Protein AF-A0A660A1I8-F1 (afdb_monomer_lite)

Structure (mmCIF, N/CA/C/O backbone):
data_AF-A0A660A1I8-F1
#
_entry.id   AF-A0A660A1I8-F1
#
loop_
_atom_site.group_PDB
_atom_site.id
_atom_site.type_symbol
_atom_site.label_atom_id
_atom_site.label_alt_id
_atom_site.label_comp_id
_atom_site.label_asym_id
_atom_site.label_entity_id
_atom_site.label_seq_id
_atom_site.pdbx_PDB_ins_code
_atom_site.Cartn_x
_atom_site.Cartn_y
_atom_site.Cartn_z
_atom_site.occupancy
_atom_site.B_iso_or_equiv
_atom_site.auth_seq_id
_atom_site.auth_comp_id
_atom_site.auth_asym_id
_atom_site.auth_atom_id
_atom_site.pdbx_PDB_model_num
ATOM 1 N N . MET A 1 1 ? -10.065 -11.823 -0.243 1.00 74.75 1 MET A N 1
ATOM 2 C CA . MET A 1 1 ? -10.376 -10.382 -0.244 1.00 74.75 1 MET A CA 1
ATOM 3 C C . MET A 1 1 ? -9.586 -9.789 0.889 1.00 74.75 1 MET A C 1
ATOM 5 O O . MET A 1 1 ? -9.738 -10.273 2.006 1.00 74.75 1 MET A O 1
ATOM 9 N N . ASP A 1 2 ? -8.728 -8.824 0.587 1.00 92.62 2 ASP A N 1
ATOM 10 C CA . ASP A 1 2 ? -7.788 -8.305 1.570 1.00 92.62 2 ASP A CA 1
ATOM 11 C C . ASP A 1 2 ? -8.376 -7.093 2.284 1.00 92.62 2 ASP A C 1
ATOM 13 O O . ASP A 1 2 ? -9.133 -6.297 1.722 1.00 92.62 2 ASP A O 1
ATOM 17 N N . TYR A 1 3 ? -8.023 -6.974 3.552 1.00 95.62 3 TYR A N 1
ATOM 18 C CA . TYR A 1 3 ? -8.360 -5.865 4.414 1.00 95.62 3 TYR A CA 1
ATOM 19 C C . TYR A 1 3 ? -7.147 -4.973 4.610 1.00 95.62 3 TYR A C 1
ATOM 21 O O . TYR A 1 3 ? -6.022 -5.446 4.768 1.00 95.62 3 TYR A O 1
ATOM 29 N N . LEU A 1 4 ? -7.414 -3.678 4.684 1.00 96.38 4 LEU A N 1
ATOM 30 C CA . LEU A 1 4 ? -6.481 -2.663 5.126 1.00 96.38 4 LEU A CA 1
ATOM 31 C C . LEU A 1 4 ? -6.784 -2.342 6.594 1.00 96.38 4 LEU A C 1
ATOM 33 O O . LEU A 1 4 ? -7.767 -1.669 6.914 1.00 96.38 4 LEU A O 1
ATOM 37 N N . GLU A 1 5 ? -5.953 -2.854 7.498 1.00 96.62 5 GLU A N 1
ATOM 38 C CA . GLU A 1 5 ? -5.982 -2.494 8.913 1.00 96.62 5 GLU A CA 1
ATOM 39 C C . GLU A 1 5 ? -5.165 -1.218 9.128 1.00 96.62 5 GLU A C 1
ATOM 41 O O . GLU A 1 5 ? -3.953 -1.205 8.910 1.00 96.62 5 GLU A O 1
ATOM 46 N N . VAL A 1 6 ? -5.812 -0.165 9.624 1.00 95.94 6 VAL A N 1
ATOM 47 C CA . VAL A 1 6 ? -5.146 1.073 10.041 1.00 95.94 6 VAL A CA 1
ATOM 48 C C . VAL A 1 6 ? -5.269 1.190 11.551 1.00 95.94 6 VAL A C 1
ATOM 50 O O . VAL A 1 6 ? -6.344 1.460 12.085 1.00 95.94 6 VAL A O 1
ATOM 53 N N . THR A 1 7 ? -4.168 0.950 12.253 1.00 95.88 7 THR A N 1
ATOM 54 C CA . THR A 1 7 ? -4.082 1.100 13.707 1.00 95.88 7 THR A CA 1
ATOM 55 C C . THR A 1 7 ? -3.411 2.421 14.048 1.00 95.88 7 THR A C 1
ATOM 57 O O . THR A 1 7 ? -2.354 2.726 13.508 1.00 95.88 7 THR A O 1
ATOM 60 N N . MET A 1 8 ? -4.002 3.202 14.943 1.00 94.62 8 MET A N 1
ATOM 61 C CA . MET A 1 8 ? -3.517 4.534 15.306 1.00 94.62 8 MET A CA 1
ATOM 62 C C . MET A 1 8 ? -3.754 4.827 16.787 1.00 94.62 8 MET A C 1
ATOM 64 O O . MET A 1 8 ? -4.691 4.295 17.383 1.00 94.62 8 MET A O 1
ATOM 68 N N . THR A 1 9 ? -2.910 5.664 17.388 1.00 91.88 9 THR A N 1
ATOM 69 C CA . THR A 1 9 ? -3.126 6.170 18.755 1.00 91.88 9 THR A CA 1
ATOM 70 C C . THR A 1 9 ? -4.307 7.146 18.795 1.00 91.88 9 THR A C 1
ATOM 72 O O . THR A 1 9 ? -4.669 7.733 17.769 1.00 91.88 9 THR A O 1
ATOM 75 N N . LYS A 1 10 ? -4.899 7.377 19.976 1.00 86.31 10 LYS A N 1
ATOM 76 C CA . LYS A 1 10 ? -5.977 8.375 20.138 1.00 86.31 10 LYS A CA 1
ATOM 77 C C . LYS A 1 10 ? -5.578 9.771 19.654 1.00 86.31 10 LYS A C 1
ATOM 79 O O . LYS A 1 10 ? -6.415 10.481 19.103 1.00 86.31 10 LYS A O 1
ATOM 84 N N . ASP A 1 11 ? -4.320 10.163 19.838 1.00 86.19 11 ASP A N 1
ATOM 85 C CA . ASP A 1 11 ? -3.845 11.477 19.405 1.00 86.19 11 ASP A CA 1
ATOM 86 C C . ASP A 1 11 ? -3.711 11.568 17.885 1.00 86.19 11 ASP A C 1
ATOM 88 O O . ASP A 1 11 ? -4.127 12.569 17.305 1.00 86.19 11 ASP A O 1
ATOM 92 N N . CYS A 1 12 ? -3.268 10.498 17.213 1.00 85.94 12 CYS A N 1
ATOM 93 C CA . CYS A 1 12 ? -3.288 10.441 15.751 1.00 85.94 12 CYS A CA 1
ATOM 94 C C . CYS A 1 12 ? -4.713 10.602 15.197 1.00 85.94 12 CYS A C 1
ATOM 96 O O . CYS A 1 12 ? -4.908 11.363 14.254 1.00 85.94 12 CYS A O 1
ATOM 98 N N . VAL A 1 13 ? -5.724 9.962 15.802 1.00 81.75 13 VAL A N 1
ATOM 99 C CA . VAL A 1 13 ? -7.130 10.095 15.357 1.00 81.75 13 VAL A CA 1
ATOM 100 C C . VAL A 1 13 ? -7.586 11.557 15.347 1.00 81.75 13 VAL A C 1
ATOM 102 O O . VAL A 1 13 ? -8.275 11.974 14.419 1.00 81.75 13 VAL A O 1
ATOM 105 N N . LYS A 1 14 ? -7.202 12.344 16.361 1.00 80.44 14 LYS A N 1
ATOM 106 C CA . LYS A 1 14 ? -7.583 13.763 16.461 1.00 80.44 14 LYS A CA 1
ATOM 107 C C . LYS A 1 14 ? -6.960 14.606 15.346 1.00 80.44 14 LYS A C 1
ATOM 109 O O . LYS A 1 14 ? -7.603 15.532 14.861 1.00 80.44 14 LYS A O 1
ATOM 114 N N . ILE A 1 15 ? -5.727 14.283 14.949 1.00 82.69 15 ILE A N 1
ATOM 115 C CA . ILE A 1 15 ? -4.998 14.975 13.877 1.00 82.69 15 ILE A CA 1
ATOM 116 C C . ILE A 1 15 ? -5.649 14.682 12.519 1.00 82.69 15 ILE A C 1
ATOM 118 O O . ILE A 1 15 ? -5.861 15.594 11.723 1.00 82.69 15 ILE A O 1
ATOM 122 N N . PHE A 1 16 ? -6.032 13.429 12.265 1.00 81.19 16 PHE A N 1
ATOM 123 C CA . PHE A 1 16 ? -6.675 13.017 11.014 1.00 81.19 16 PHE A CA 1
ATOM 124 C C . PHE A 1 16 ? -8.193 13.164 11.079 1.00 81.19 16 PHE A C 1
ATOM 126 O O . PHE A 1 16 ? -8.937 12.196 10.911 1.00 81.19 16 PHE A O 1
ATOM 133 N N . ASN A 1 17 ? -8.665 14.391 11.308 1.00 80.00 17 ASN A N 1
ATOM 134 C CA . ASN A 1 17 ? -10.096 14.655 11.407 1.00 80.00 17 ASN A CA 1
ATOM 135 C C . ASN A 1 17 ? -10.855 14.134 10.173 1.00 80.00 17 ASN A C 1
ATOM 137 O O . ASN A 1 17 ? -11.904 13.528 10.343 1.00 80.00 17 ASN A O 1
ATOM 141 N N . PHE A 1 18 ? -10.292 14.221 8.963 1.00 84.25 18 PHE A N 1
ATOM 142 C CA . PHE A 1 18 ? -10.923 13.776 7.719 1.00 84.25 18 PHE A CA 1
ATOM 143 C C . PHE A 1 18 ? -11.416 12.316 7.744 1.00 84.25 18 PHE A C 1
ATOM 145 O O . PHE A 1 18 ? -12.308 11.969 6.971 1.00 84.25 18 PHE A O 1
ATOM 152 N N . LEU A 1 19 ? -10.913 11.467 8.652 1.00 86.31 19 LEU A N 1
ATOM 153 C CA . LEU A 1 19 ? -11.406 10.105 8.874 1.00 86.31 19 LEU A CA 1
ATOM 154 C C . LEU A 1 19 ? -12.912 10.044 9.178 1.00 86.31 19 LEU A C 1
ATOM 156 O O . LEU A 1 19 ? -13.530 9.012 8.915 1.00 86.31 19 LEU A O 1
ATOM 160 N N . TYR A 1 20 ? -13.538 11.124 9.672 1.00 86.56 20 TYR A N 1
ATOM 161 C CA . TYR A 1 20 ? -15.000 11.175 9.821 1.00 86.56 20 TYR A CA 1
ATOM 162 C C . TYR A 1 20 ? -15.733 11.029 8.476 1.00 86.56 20 TYR A C 1
ATOM 164 O O . TYR A 1 20 ? -16.848 10.511 8.453 1.00 86.56 20 TYR A O 1
ATOM 172 N N . LYS A 1 21 ? -15.114 11.443 7.357 1.00 91.12 21 LYS A N 1
ATOM 173 C CA . LYS A 1 21 ? -15.665 11.307 5.996 1.00 91.12 21 LYS A CA 1
ATOM 174 C C . LYS A 1 21 ? -15.613 9.863 5.492 1.00 91.12 21 LYS A C 1
ATOM 176 O O . LYS A 1 21 ? -16.362 9.500 4.588 1.00 91.12 21 LYS A O 1
ATOM 181 N N . TYR A 1 22 ? -14.758 9.035 6.093 1.00 92.44 22 TYR A N 1
ATOM 182 C CA . TYR A 1 22 ? -14.517 7.645 5.711 1.00 92.44 22 TYR A CA 1
ATOM 183 C C . TYR A 1 22 ? -14.877 6.694 6.864 1.00 92.44 22 TYR A C 1
ATOM 185 O O . TYR A 1 22 ? -14.019 5.976 7.375 1.00 92.44 22 TYR A O 1
ATOM 193 N N . PRO A 1 23 ? -16.139 6.670 7.331 1.00 93.44 23 PRO A N 1
ATOM 194 C CA . PRO A 1 23 ? -16.518 5.812 8.442 1.00 93.44 23 PRO A CA 1
ATOM 195 C C . PRO A 1 23 ? -16.405 4.337 8.034 1.00 93.44 23 PRO A C 1
ATOM 197 O O . PRO A 1 23 ? -16.864 3.935 6.967 1.00 93.44 23 PRO A O 1
ATOM 200 N N . THR A 1 24 ? -15.822 3.520 8.909 1.00 95.81 24 THR A N 1
ATOM 201 C CA . THR A 1 24 ? -15.742 2.064 8.730 1.00 95.81 24 THR A CA 1
ATOM 202 C C . THR A 1 24 ? -15.803 1.324 10.067 1.00 95.81 24 THR A C 1
ATOM 204 O O . THR A 1 24 ? -15.740 1.952 11.131 1.00 95.81 24 THR A O 1
ATOM 207 N N . LYS A 1 25 ? -15.874 -0.009 10.038 1.00 96.44 25 LYS A N 1
ATOM 208 C CA . LYS A 1 25 ? -15.805 -0.849 11.240 1.00 96.44 25 LYS A CA 1
ATOM 209 C C . LYS A 1 25 ? -14.564 -0.511 12.075 1.00 96.44 25 LYS A C 1
ATOM 211 O O . LYS A 1 25 ? -13.450 -0.469 11.550 1.00 96.44 25 LYS A O 1
ATOM 216 N N . ALA A 1 26 ? -14.757 -0.243 13.366 1.00 95.62 26 ALA A N 1
ATOM 217 C CA . ALA A 1 26 ? -13.669 0.179 14.245 1.00 95.62 26 ALA A CA 1
ATOM 218 C C . ALA A 1 26 ? -13.670 -0.543 15.585 1.00 95.62 26 ALA A C 1
ATOM 220 O O . ALA A 1 26 ? -14.714 -0.786 16.198 1.00 95.62 26 ALA A O 1
ATOM 221 N N . TYR A 1 27 ? -12.460 -0.802 16.059 1.00 96.69 27 TYR A N 1
ATOM 222 C CA . TYR A 1 27 ? -12.194 -1.438 17.331 1.00 96.69 27 TYR A CA 1
ATOM 223 C C . TYR A 1 27 ? -11.246 -0.588 18.168 1.00 96.69 27 TYR A C 1
ATOM 225 O O . TYR A 1 27 ? -10.443 0.172 17.629 1.00 96.69 27 TYR A O 1
ATOM 233 N N . GLN A 1 28 ? -11.310 -0.747 19.483 1.00 96.00 28 GLN A N 1
ATOM 234 C CA . GLN A 1 28 ? -10.437 -0.079 20.432 1.00 96.00 28 GLN A CA 1
ATOM 235 C C . GLN A 1 28 ? -9.752 -1.099 21.337 1.00 96.00 28 GLN A C 1
ATOM 237 O O . GLN A 1 28 ? -10.362 -2.079 21.771 1.00 96.00 28 GLN A O 1
ATOM 242 N N . LYS A 1 29 ? -8.483 -0.842 21.635 1.00 95.81 29 LYS A N 1
ATOM 243 C CA . LYS A 1 29 ? -7.717 -1.533 22.665 1.00 95.81 29 LYS A CA 1
ATOM 244 C C . LYS A 1 29 ? -6.825 -0.499 23.343 1.00 95.81 29 LYS A C 1
ATOM 246 O O . LYS A 1 29 ? -5.965 0.084 22.687 1.00 95.81 29 LYS A O 1
ATOM 251 N N . ASP A 1 30 ? -7.075 -0.244 24.623 1.00 93.31 30 ASP A N 1
ATOM 252 C CA . ASP A 1 30 ? -6.377 0.776 25.411 1.00 93.31 30 ASP A CA 1
ATOM 253 C C . ASP A 1 30 ? -6.414 2.166 24.722 1.00 93.31 30 ASP A C 1
ATOM 255 O O . ASP A 1 30 ? -7.492 2.714 24.445 1.00 93.31 30 ASP A O 1
ATOM 259 N N . GLU A 1 31 ? -5.241 2.720 24.402 1.00 92.75 31 GLU A N 1
ATOM 260 C CA . GLU A 1 31 ? -5.047 4.007 23.719 1.00 92.75 31 GLU A CA 1
ATOM 261 C C . GLU A 1 31 ? -5.010 3.907 22.181 1.00 92.75 31 GLU A C 1
ATOM 263 O O . GLU A 1 31 ? -4.705 4.888 21.498 1.00 92.75 31 GLU A O 1
ATOM 268 N N . TYR A 1 32 ? -5.332 2.741 21.616 1.00 94.62 32 TYR A N 1
ATOM 269 C CA . TYR A 1 32 ? -5.289 2.499 20.177 1.00 94.62 32 TYR A CA 1
ATOM 270 C C . TYR A 1 32 ? -6.671 2.250 19.585 1.00 94.62 32 TYR A C 1
ATOM 272 O O . TYR A 1 32 ? -7.506 1.540 20.151 1.00 94.62 32 TYR A O 1
ATOM 280 N N . PHE A 1 33 ? -6.861 2.765 18.376 1.00 94.94 33 PHE A N 1
ATOM 281 C CA . PHE A 1 33 ? -7.977 2.450 17.500 1.00 94.94 33 PHE A CA 1
ATOM 282 C C . PHE A 1 33 ? -7.486 1.645 16.304 1.00 94.94 33 PHE A C 1
ATOM 284 O O . PHE A 1 33 ? -6.483 1.998 15.690 1.00 94.94 33 PHE A O 1
ATOM 291 N N . LYS A 1 34 ? -8.218 0.589 15.951 1.00 96.19 34 LYS A N 1
ATOM 292 C CA . LYS A 1 34 ? -8.045 -0.172 14.715 1.00 96.19 34 LYS A CA 1
ATOM 293 C C . LYS A 1 34 ? -9.246 0.083 13.816 1.00 96.19 34 LYS A C 1
ATOM 295 O O . LYS A 1 34 ? -10.369 -0.288 14.157 1.00 96.19 34 LYS A O 1
ATOM 300 N N . LEU A 1 35 ? -8.995 0.697 12.670 1.00 95.69 35 LEU A N 1
ATOM 301 C CA . LEU A 1 35 ? -9.955 0.878 11.589 1.00 95.69 35 LEU A CA 1
ATOM 302 C C . LEU A 1 35 ? -9.746 -0.235 10.567 1.00 95.69 35 LEU A C 1
ATOM 304 O O . LEU A 1 35 ? -8.610 -0.513 10.181 1.00 95.69 35 LEU A O 1
ATOM 308 N N . LEU A 1 36 ? -10.832 -0.868 10.141 1.00 96.75 36 LEU A N 1
ATOM 309 C CA . LEU A 1 36 ? -10.789 -1.940 9.156 1.00 96.75 36 LEU A CA 1
ATOM 310 C C . LEU A 1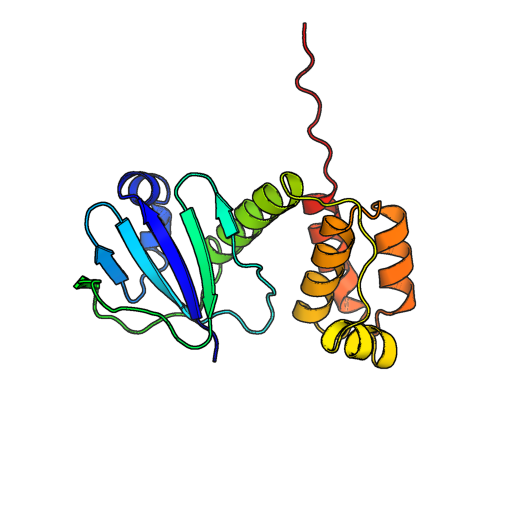 36 ? -11.431 -1.455 7.862 1.00 96.75 36 LEU A C 1
ATOM 312 O O . LEU A 1 36 ? -12.610 -1.122 7.874 1.00 96.75 36 LEU A O 1
ATOM 316 N N . TYR A 1 37 ? -10.687 -1.434 6.762 1.00 96.75 37 TYR A N 1
ATOM 317 C CA . TYR A 1 37 ? -11.197 -1.129 5.422 1.00 96.75 37 TYR A CA 1
ATOM 318 C C . TYR A 1 37 ? -11.002 -2.327 4.494 1.00 96.75 37 TYR A C 1
ATOM 320 O O . TYR A 1 37 ? -10.171 -3.192 4.760 1.00 96.75 37 TYR A O 1
ATOM 328 N N . MET A 1 38 ? -11.743 -2.377 3.391 1.00 96.12 38 MET A N 1
ATOM 329 C CA . MET A 1 38 ? -11.405 -3.263 2.280 1.00 96.12 38 MET A CA 1
ATOM 330 C C . MET A 1 38 ? -10.233 -2.646 1.517 1.00 96.12 38 MET A C 1
ATOM 332 O O . MET A 1 38 ? -10.243 -1.444 1.226 1.00 96.12 38 MET A O 1
ATOM 336 N N . HIS A 1 39 ? -9.238 -3.464 1.192 1.00 95.38 39 HIS A N 1
ATOM 337 C CA . HIS A 1 39 ? -8.096 -3.042 0.392 1.00 95.38 39 HIS A CA 1
ATOM 338 C C . HIS A 1 39 ? -8.521 -2.870 -1.083 1.00 95.38 39 HIS A C 1
ATOM 340 O O . HIS A 1 39 ? -9.118 -3.792 -1.648 1.00 95.38 39 HIS A O 1
ATOM 346 N N . PRO A 1 40 ? -8.245 -1.721 -1.724 1.00 93.56 40 PRO A N 1
ATOM 347 C CA . PRO A 1 40 ? -8.588 -1.496 -3.127 1.00 93.56 40 PRO A CA 1
ATOM 348 C C . PRO A 1 40 ? -7.721 -2.348 -4.068 1.00 93.56 40 PRO A C 1
ATOM 350 O O . PRO A 1 40 ? -6.496 -2.320 -3.997 1.00 93.56 40 PRO A O 1
ATOM 353 N N . LEU A 1 41 ? -8.362 -3.100 -4.969 1.00 88.94 41 LEU A N 1
ATOM 354 C CA . LEU A 1 41 ? -7.704 -4.101 -5.828 1.00 88.94 41 LEU A CA 1
ATOM 355 C C . LEU A 1 41 ? -6.655 -3.519 -6.789 1.00 88.94 41 LEU A C 1
ATOM 357 O O . LEU A 1 41 ? -5.762 -4.235 -7.233 1.00 88.94 41 LEU A O 1
ATOM 361 N N . ASP A 1 42 ? -6.777 -2.243 -7.145 1.00 89.56 42 ASP A N 1
ATOM 362 C CA . ASP A 1 42 ? -5.902 -1.557 -8.093 1.00 89.56 42 ASP A CA 1
ATOM 363 C C . ASP A 1 42 ? -4.720 -0.832 -7.426 1.00 89.56 42 ASP A C 1
ATOM 365 O O . ASP A 1 42 ? -3.918 -0.221 -8.132 1.00 89.56 42 ASP A O 1
ATOM 369 N N . SER A 1 43 ? -4.591 -0.908 -6.096 1.00 92.12 43 SER A N 1
ATOM 370 C CA . SER A 1 43 ? -3.489 -0.307 -5.339 1.00 92.12 43 SER A CA 1
ATOM 371 C C . SER A 1 43 ? -2.638 -1.381 -4.667 1.00 92.12 43 SER A C 1
ATOM 373 O O . SER A 1 43 ? -3.148 -2.346 -4.103 1.00 92.12 43 SER A O 1
ATOM 375 N N . PHE A 1 44 ? -1.323 -1.209 -4.698 1.00 94.94 44 PHE A N 1
ATOM 376 C CA . PHE A 1 44 ? -0.378 -1.985 -3.914 1.00 94.94 44 PHE A CA 1
ATOM 377 C C . PHE A 1 44 ? 0.132 -1.150 -2.737 1.00 94.94 44 PHE A C 1
ATOM 379 O O . PHE A 1 44 ? 0.722 -0.084 -2.934 1.00 94.94 44 PHE A O 1
ATOM 386 N N . LEU A 1 45 ? -0.029 -1.685 -1.526 1.00 94.75 45 LEU A N 1
ATOM 387 C CA . LEU A 1 45 ? 0.502 -1.132 -0.281 1.00 94.75 45 LEU A CA 1
ATOM 388 C C . LEU A 1 45 ? 1.331 -2.196 0.441 1.00 94.75 45 LEU A C 1
ATOM 390 O O . LEU A 1 45 ? 0.902 -3.338 0.612 1.00 94.75 45 LEU A O 1
ATOM 394 N N . THR A 1 46 ? 2.501 -1.800 0.917 1.00 92.50 46 THR A N 1
ATOM 395 C CA . THR A 1 46 ? 3.284 -2.552 1.892 1.00 92.50 46 THR A CA 1
ATOM 396 C C . THR A 1 46 ? 2.702 -2.362 3.292 1.00 92.50 46 THR A C 1
ATOM 398 O O . THR A 1 46 ? 2.018 -1.382 3.588 1.00 92.50 46 THR A O 1
ATOM 401 N N . SER A 1 47 ? 2.963 -3.318 4.182 1.00 94.62 47 SER A N 1
ATOM 402 C CA . SER A 1 47 ? 2.670 -3.119 5.603 1.00 94.62 47 SER A CA 1
ATOM 403 C C . SER A 1 47 ? 3.784 -2.288 6.232 1.00 94.62 47 SER A C 1
ATOM 405 O O . SER A 1 47 ? 4.957 -2.612 6.063 1.00 94.62 47 SER A O 1
ATOM 407 N N . PHE A 1 48 ? 3.431 -1.250 6.986 1.00 95.81 48 PHE A N 1
ATOM 408 C CA . PHE A 1 48 ? 4.406 -0.345 7.590 1.00 95.81 48 PHE A CA 1
ATOM 409 C C . PHE A 1 48 ? 3.932 0.221 8.930 1.00 95.81 48 PHE A C 1
ATOM 411 O O . PHE A 1 48 ? 2.760 0.134 9.302 1.00 95.81 48 PHE A O 1
ATOM 418 N N . SER A 1 49 ? 4.863 0.824 9.669 1.00 95.00 49 SER A N 1
ATOM 419 C CA . SER A 1 49 ? 4.565 1.582 10.883 1.00 95.00 49 SER A CA 1
ATOM 420 C C . SER A 1 49 ? 5.350 2.889 10.871 1.00 95.00 49 SER A C 1
ATOM 422 O O . SER A 1 49 ? 6.570 2.879 10.731 1.00 95.00 49 SER A O 1
ATOM 424 N N . LEU A 1 50 ? 4.657 4.016 11.022 1.00 92.12 50 LEU A N 1
ATOM 425 C CA . LEU A 1 50 ? 5.247 5.350 10.994 1.00 92.12 50 LEU A CA 1
ATOM 426 C C . LEU A 1 50 ? 4.444 6.303 11.889 1.00 92.12 50 LEU A C 1
ATOM 428 O O . LEU A 1 50 ? 3.223 6.360 11.792 1.00 92.12 50 LEU A O 1
ATOM 432 N N . SER A 1 51 ? 5.129 7.059 12.751 1.00 86.88 51 SER A N 1
ATOM 433 C CA . SER A 1 51 ? 4.542 8.161 13.537 1.00 86.88 51 SER A CA 1
ATOM 434 C C . SER A 1 51 ? 3.254 7.803 14.303 1.00 86.88 51 SER A C 1
ATOM 436 O O . SER A 1 51 ? 2.279 8.545 14.262 1.00 86.88 51 SER A O 1
ATOM 438 N N . GLY A 1 52 ? 3.226 6.652 14.984 1.00 89.75 52 GLY A N 1
ATOM 439 C CA . GLY A 1 52 ? 2.056 6.208 15.762 1.00 89.75 52 GLY A CA 1
ATOM 440 C C . GLY A 1 52 ? 0.932 5.570 14.937 1.00 89.75 52 GLY A C 1
ATOM 441 O O . GLY A 1 52 ? -0.084 5.171 15.505 1.00 89.75 52 GLY A O 1
ATOM 442 N N . ILE A 1 53 ? 1.125 5.423 13.623 1.00 93.69 53 ILE A N 1
ATOM 443 C CA . ILE A 1 53 ? 0.210 4.747 12.704 1.00 93.69 53 ILE A CA 1
ATOM 444 C C . ILE A 1 53 ? 0.861 3.449 12.240 1.00 93.69 53 ILE A C 1
ATOM 446 O O . ILE A 1 53 ? 2.036 3.419 11.875 1.00 93.69 53 ILE A O 1
ATOM 450 N N . ARG A 1 54 ? 0.090 2.369 12.233 1.00 95.81 54 ARG A N 1
ATOM 451 C CA . ARG A 1 54 ? 0.462 1.084 11.654 1.00 95.81 54 ARG A CA 1
ATOM 452 C C . ARG A 1 54 ? -0.558 0.707 10.598 1.00 95.81 54 ARG A C 1
ATOM 454 O O . ARG A 1 54 ? -1.748 0.638 10.895 1.00 95.81 54 ARG A O 1
ATOM 461 N N . VAL A 1 55 ? -0.073 0.412 9.403 1.00 96.75 55 VAL A N 1
ATOM 462 C CA . VAL A 1 55 ? -0.873 -0.056 8.277 1.00 96.75 55 VAL A CA 1
ATOM 463 C C . VAL A 1 55 ? -0.499 -1.500 7.982 1.00 96.75 55 VAL A C 1
ATOM 465 O O . VAL A 1 55 ? 0.683 -1.840 7.903 1.00 96.75 55 VAL A O 1
ATOM 468 N N . LYS A 1 56 ? -1.505 -2.361 7.845 1.00 96.56 56 LYS A N 1
ATOM 469 C CA . LYS A 1 56 ? -1.322 -3.768 7.495 1.00 96.56 56 LYS A CA 1
ATOM 470 C C . LYS A 1 56 ? -2.338 -4.185 6.440 1.00 96.56 56 LYS A C 1
ATOM 472 O O . LYS A 1 56 ? -3.531 -3.966 6.624 1.00 96.56 56 LYS A O 1
ATOM 477 N N . VAL A 1 57 ? -1.861 -4.832 5.382 1.00 94.88 57 VAL A N 1
ATOM 478 C CA . VAL A 1 57 ? -2.708 -5.504 4.386 1.00 94.88 57 VAL A CA 1
ATOM 479 C C . VAL A 1 57 ? -2.803 -6.982 4.764 1.00 94.88 57 VAL A C 1
ATOM 481 O O . VAL A 1 57 ? -1.779 -7.617 5.023 1.00 94.88 57 VAL A O 1
ATOM 484 N N . THR A 1 58 ? -4.012 -7.531 4.895 1.00 94.69 58 THR A N 1
ATOM 485 C CA . THR A 1 58 ? -4.208 -8.918 5.349 1.00 94.69 58 THR A CA 1
ATOM 486 C C . THR A 1 58 ? -5.547 -9.500 4.913 1.00 94.69 58 THR A C 1
ATOM 488 O O . THR A 1 58 ? -6.566 -8.825 4.956 1.00 94.69 58 THR A O 1
ATOM 491 N N . ASP A 1 59 ? -5.575 -10.784 4.578 1.00 93.62 59 ASP A N 1
ATOM 492 C CA . ASP A 1 59 ? -6.804 -11.544 4.321 1.00 93.62 59 ASP A CA 1
ATOM 493 C C . ASP A 1 59 ? -7.569 -11.911 5.612 1.00 93.62 59 ASP A C 1
ATOM 495 O O . ASP A 1 59 ? -8.763 -12.213 5.572 1.00 93.62 59 ASP A O 1
ATOM 499 N N . LYS A 1 60 ? -6.889 -11.887 6.769 1.00 92.50 60 LYS A N 1
ATOM 500 C CA . LYS A 1 60 ? -7.400 -12.349 8.069 1.00 92.50 60 LYS A CA 1
ATOM 501 C C . LYS A 1 60 ? -7.078 -11.344 9.182 1.00 92.50 60 LYS A C 1
ATOM 503 O O . LYS A 1 60 ? -6.031 -11.450 9.831 1.00 92.50 60 LYS A O 1
ATOM 508 N N . PRO A 1 61 ? -7.970 -10.372 9.445 1.00 90.75 61 PRO A N 1
ATOM 509 C CA . PRO A 1 61 ? -7.762 -9.407 10.514 1.00 90.75 61 PRO A CA 1
ATOM 510 C C . PRO A 1 61 ? -7.791 -10.094 11.883 1.00 90.75 61 PRO A C 1
ATOM 512 O O . PRO A 1 61 ? -8.694 -10.870 12.199 1.00 90.75 61 PRO A O 1
ATOM 515 N N . VAL A 1 62 ? -6.801 -9.791 12.724 1.00 91.19 62 VAL A N 1
ATOM 516 C CA . VAL A 1 62 ? -6.711 -10.348 14.083 1.00 91.19 62 VAL A CA 1
ATOM 517 C C . VAL A 1 62 ? -7.372 -9.379 15.055 1.00 91.19 62 VAL A C 1
ATOM 519 O O . VAL A 1 62 ? -6.867 -8.278 15.298 1.00 91.19 62 VAL A O 1
ATOM 522 N N . LEU A 1 63 ? -8.508 -9.801 15.609 1.00 92.44 63 LEU A N 1
ATOM 523 C CA . LEU A 1 63 ? -9.380 -8.977 16.454 1.00 92.44 63 LEU A CA 1
ATOM 524 C C . LEU A 1 63 ? -9.434 -9.444 17.916 1.00 92.44 63 LEU A C 1
ATOM 526 O O . LEU A 1 63 ? -10.067 -8.800 18.746 1.00 92.44 63 LEU A O 1
ATOM 530 N N . ALA A 1 64 ? -8.749 -10.536 18.262 1.00 92.69 64 ALA A N 1
ATOM 531 C CA . ALA A 1 64 ? -8.676 -11.006 19.642 1.00 92.69 64 ALA A CA 1
ATOM 532 C C . ALA A 1 64 ? -8.105 -9.912 20.566 1.00 92.69 64 ALA A C 1
ATOM 534 O O . ALA A 1 64 ? -7.059 -9.320 20.286 1.00 92.69 64 ALA A O 1
ATOM 535 N N . GLY A 1 65 ? -8.817 -9.628 21.660 1.00 93.19 65 GLY A N 1
ATOM 536 C CA . GLY A 1 65 ? -8.463 -8.572 22.613 1.00 93.19 65 GLY A CA 1
ATOM 537 C C . GLY A 1 65 ? -8.786 -7.144 22.156 1.00 93.19 65 GLY A C 1
ATOM 538 O O . GLY A 1 65 ? -8.394 -6.203 22.840 1.00 93.19 65 GLY A O 1
ATOM 539 N N . TRP A 1 66 ? -9.479 -6.966 21.028 1.00 97.12 66 TRP A N 1
ATOM 540 C CA . TRP A 1 66 ? -10.006 -5.677 20.588 1.00 97.12 66 TRP A CA 1
ATOM 541 C C . TRP A 1 66 ? -11.499 -5.567 20.915 1.00 97.12 66 TRP A C 1
ATOM 543 O O . TRP A 1 66 ? -12.274 -6.480 20.634 1.00 97.12 66 TRP A O 1
ATOM 553 N N . LYS A 1 67 ? -11.926 -4.433 21.475 1.00 97.31 67 LYS A N 1
ATOM 554 C CA . LYS A 1 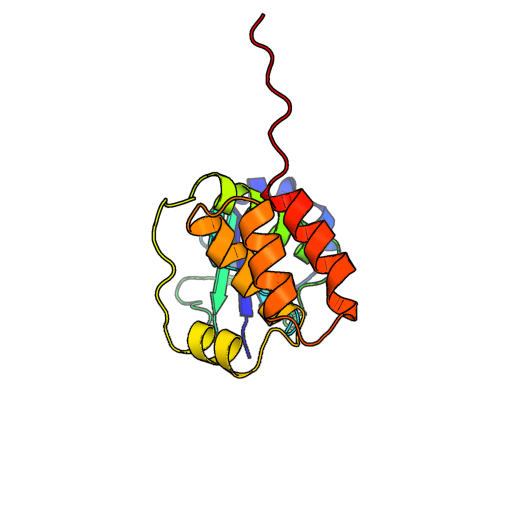67 ? -13.338 -4.139 21.744 1.00 97.31 67 LYS A CA 1
ATOM 555 C C . LYS A 1 67 ? -13.962 -3.451 20.534 1.00 97.31 67 LYS A C 1
ATOM 557 O O . LYS A 1 67 ? -13.445 -2.436 20.078 1.00 97.31 67 LYS A O 1
ATOM 562 N N . LEU A 1 68 ? -15.080 -3.963 20.028 1.00 96.88 68 LEU A N 1
ATOM 563 C CA . LEU A 1 68 ? -15.844 -3.295 18.972 1.00 96.88 68 LEU A CA 1
ATOM 564 C C . LEU A 1 68 ? -16.436 -1.982 19.512 1.00 96.88 68 LEU A C 1
ATOM 566 O O . LEU A 1 68 ? -17.131 -1.991 20.526 1.00 96.88 68 LEU A O 1
ATOM 570 N N . VAL A 1 69 ? -16.138 -0.860 18.852 1.00 96.00 69 VAL A N 1
ATOM 571 C CA . VAL A 1 69 ? -16.616 0.483 19.253 1.00 96.00 69 VAL A CA 1
ATOM 572 C C . VAL A 1 69 ? -17.443 1.172 18.172 1.00 96.00 69 VAL A C 1
ATOM 574 O O . VAL A 1 69 ? -18.159 2.125 18.462 1.00 96.00 69 VAL A O 1
ATOM 577 N N . ARG A 1 70 ? -17.374 0.685 16.929 1.00 95.12 70 ARG A N 1
ATOM 578 C CA . ARG A 1 70 ? -18.237 1.125 15.833 1.00 95.12 70 ARG A CA 1
ATOM 579 C C . ARG A 1 70 ? -18.556 -0.060 14.938 1.00 95.12 70 ARG A C 1
ATOM 581 O O . ARG A 1 70 ? -17.684 -0.530 14.202 1.00 95.12 70 ARG A O 1
ATOM 588 N N . ASP A 1 71 ? -19.797 -0.519 15.015 1.00 96.25 71 ASP A N 1
ATOM 589 C CA . ASP A 1 71 ? -20.287 -1.644 14.228 1.00 96.25 71 ASP A CA 1
ATOM 590 C C . ASP A 1 71 ? -21.048 -1.154 13.000 1.00 96.25 71 ASP A C 1
ATOM 592 O O . ASP A 1 71 ? -22.256 -0.946 13.018 1.00 96.25 71 ASP A O 1
ATOM 596 N N . ILE A 1 72 ? -20.297 -0.906 11.936 1.00 95.69 72 ILE A N 1
ATOM 597 C CA . ILE A 1 72 ? -20.828 -0.621 10.605 1.00 95.69 72 ILE A CA 1
ATOM 598 C C . ILE A 1 72 ? -20.106 -1.506 9.601 1.00 95.69 72 ILE A C 1
ATOM 600 O O . ILE A 1 72 ? -19.057 -2.080 9.910 1.00 95.69 72 ILE A O 1
ATOM 604 N N . GLU A 1 73 ? -20.648 -1.613 8.397 1.00 95.06 73 GLU A N 1
ATOM 605 C CA . GLU A 1 73 ? -19.997 -2.365 7.332 1.00 95.06 73 GLU A CA 1
ATOM 606 C C . GLU A 1 73 ? -18.617 -1.794 6.990 1.00 95.06 73 GLU A C 1
ATOM 608 O O . GLU A 1 73 ? -18.364 -0.586 7.056 1.00 95.06 73 GLU A O 1
ATOM 613 N N . VAL A 1 74 ? -17.707 -2.702 6.641 1.00 95.12 74 VAL A N 1
ATOM 614 C CA . VAL A 1 74 ? -16.372 -2.346 6.166 1.00 95.12 74 VAL A CA 1
ATOM 615 C C . VAL A 1 74 ? -16.523 -1.649 4.817 1.00 95.12 74 VAL A C 1
ATOM 617 O O . VAL A 1 74 ? -17.200 -2.164 3.933 1.00 95.12 74 VAL A O 1
ATOM 620 N N . ARG A 1 75 ? -15.881 -0.492 4.640 1.00 94.44 75 ARG A N 1
ATOM 621 C CA . ARG A 1 75 ? -15.855 0.230 3.357 1.00 94.44 75 ARG A CA 1
ATOM 622 C C . ARG A 1 75 ? -14.513 0.077 2.654 1.00 94.44 75 ARG A C 1
ATOM 624 O O . ARG A 1 75 ? -13.499 -0.168 3.304 1.00 94.44 75 ARG A O 1
ATOM 631 N N . ILE A 1 76 ? -14.497 0.256 1.336 1.00 95.25 76 ILE A N 1
ATOM 632 C CA . ILE A 1 76 ? -13.254 0.320 0.556 1.00 95.25 76 ILE A CA 1
ATOM 633 C C . ILE A 1 76 ? -12.486 1.594 0.926 1.00 95.25 76 ILE A C 1
ATOM 635 O O . ILE A 1 76 ? -13.073 2.677 1.002 1.00 95.25 76 ILE A O 1
ATOM 639 N N . ALA A 1 77 ? -11.178 1.467 1.159 1.00 94.81 77 ALA A N 1
ATOM 640 C CA . ALA A 1 77 ? -10.308 2.620 1.363 1.00 94.81 77 ALA A CA 1
ATOM 641 C C . ALA A 1 77 ? -10.172 3.412 0.053 1.00 94.81 77 ALA A C 1
ATOM 643 O O . ALA A 1 77 ? -9.749 2.868 -0.963 1.00 94.81 77 ALA A O 1
ATOM 644 N N . THR A 1 78 ? -10.560 4.688 0.064 1.00 94.19 78 THR A N 1
ATOM 645 C CA . THR A 1 78 ? -10.615 5.540 -1.135 1.00 94.19 78 THR A CA 1
ATOM 646 C C . THR A 1 78 ? -10.347 7.007 -0.791 1.00 94.19 78 THR A C 1
ATOM 648 O O . THR A 1 78 ? -10.343 7.383 0.382 1.00 94.19 78 THR A O 1
ATOM 651 N N . GLY A 1 79 ? -10.140 7.838 -1.818 1.00 92.25 79 GLY A N 1
ATOM 652 C CA . GLY A 1 79 ? -9.978 9.289 -1.688 1.00 92.25 79 GLY A CA 1
ATOM 653 C C . GLY A 1 79 ? -8.835 9.697 -0.755 1.00 92.25 79 GLY A C 1
ATOM 654 O O . GLY A 1 79 ? -7.800 9.035 -0.714 1.00 92.25 79 GLY A O 1
ATOM 655 N N . GLU A 1 80 ? -9.068 10.750 0.033 1.00 93.00 80 GLU A N 1
ATOM 656 C CA . GLU A 1 80 ? -8.101 11.371 0.954 1.00 93.00 80 GLU A CA 1
ATOM 657 C C . GLU A 1 80 ? -7.486 10.357 1.941 1.00 93.00 80 GLU A C 1
ATOM 659 O O . GLU A 1 80 ? -6.311 10.456 2.286 1.00 93.00 80 GLU A O 1
ATOM 664 N N . LEU A 1 81 ? -8.237 9.322 2.346 1.00 93.25 81 LEU A N 1
ATOM 665 C CA . LEU A 1 81 ? -7.715 8.240 3.188 1.00 93.25 81 LEU A CA 1
ATOM 666 C C . LEU A 1 81 ? -6.625 7.430 2.491 1.00 93.25 81 LEU A C 1
ATOM 668 O O . LEU A 1 81 ? -5.581 7.174 3.090 1.00 93.25 81 LEU A O 1
ATOM 672 N N . LEU A 1 82 ? -6.889 6.983 1.264 1.00 94.25 82 LEU A N 1
ATOM 673 C CA . LEU A 1 82 ? -5.937 6.161 0.526 1.00 94.25 82 LEU A CA 1
ATOM 674 C C . LEU A 1 82 ? -4.702 6.985 0.154 1.00 94.25 82 LEU A C 1
ATOM 676 O O . LEU A 1 82 ? -3.587 6.514 0.347 1.00 94.25 82 LEU A O 1
ATOM 680 N N . GLU A 1 83 ? -4.904 8.224 -0.297 1.00 93.00 83 GLU A N 1
ATOM 681 C CA . GLU A 1 83 ? -3.822 9.153 -0.639 1.00 93.00 83 GLU A CA 1
ATOM 682 C C . GLU A 1 83 ? -2.894 9.403 0.557 1.00 93.00 83 GLU A C 1
ATOM 684 O O . GLU A 1 83 ? -1.676 9.278 0.428 1.00 93.00 83 GLU A O 1
ATOM 689 N N . MET A 1 84 ? -3.458 9.659 1.742 1.00 92.62 84 MET A N 1
ATOM 690 C CA . MET A 1 84 ? -2.684 9.848 2.971 1.00 92.62 84 MET A CA 1
ATOM 691 C C . MET A 1 84 ? -1.879 8.594 3.341 1.00 92.62 84 MET A C 1
ATOM 693 O O . MET A 1 84 ? -0.702 8.692 3.692 1.00 92.62 84 MET A O 1
ATOM 697 N N . ILE A 1 85 ? -2.480 7.404 3.234 1.00 95.00 85 ILE A N 1
ATOM 698 C CA . ILE A 1 85 ? -1.789 6.139 3.523 1.00 95.00 85 ILE A CA 1
ATOM 699 C C . ILE A 1 85 ? -0.642 5.903 2.535 1.00 95.00 85 ILE A C 1
ATOM 701 O O . ILE A 1 85 ? 0.455 5.550 2.967 1.00 95.00 85 ILE A O 1
ATOM 705 N N . GLU A 1 86 ? -0.866 6.129 1.238 1.00 94.81 86 GLU A N 1
ATOM 706 C CA . GLU A 1 86 ? 0.169 6.021 0.203 1.00 94.81 86 GLU A CA 1
ATOM 707 C C . GLU A 1 86 ? 1.325 7.012 0.460 1.00 94.81 86 GLU A C 1
ATOM 709 O O . GLU A 1 86 ? 2.495 6.671 0.284 1.00 94.81 86 GLU A O 1
ATOM 714 N N . GLU A 1 87 ? 1.038 8.225 0.938 1.00 93.69 87 GLU A N 1
ATOM 715 C CA . GLU A 1 87 ? 2.059 9.227 1.273 1.00 93.69 87 GLU A CA 1
ATOM 716 C C . GLU A 1 87 ? 2.867 8.884 2.527 1.00 93.69 87 GLU A C 1
ATOM 718 O O . GLU A 1 87 ? 4.094 9.051 2.547 1.00 93.69 87 GLU A O 1
ATOM 723 N N . LEU A 1 88 ? 2.210 8.357 3.562 1.00 94.12 88 LEU A N 1
ATOM 724 C CA . LEU A 1 88 ? 2.898 7.828 4.736 1.00 94.12 88 LEU A CA 1
ATOM 725 C C . LEU A 1 88 ? 3.780 6.635 4.375 1.00 94.12 88 LEU A C 1
ATOM 727 O O . LEU A 1 88 ? 4.906 6.540 4.868 1.00 94.12 88 LEU A O 1
ATOM 731 N N . GLU A 1 89 ? 3.296 5.753 3.502 1.00 96.25 89 GLU A N 1
ATOM 732 C CA . GLU A 1 89 ? 4.074 4.628 3.003 1.00 96.25 89 GLU A CA 1
ATOM 733 C C . GLU A 1 89 ? 5.330 5.127 2.285 1.00 96.25 89 GLU A C 1
ATOM 735 O O . GLU A 1 89 ? 6.430 4.718 2.634 1.00 96.25 89 GLU A O 1
ATOM 740 N N . ILE A 1 90 ? 5.207 6.071 1.349 1.00 95.31 90 ILE A N 1
ATOM 741 C CA . ILE A 1 90 ? 6.359 6.669 0.655 1.00 95.31 90 ILE A CA 1
ATOM 742 C C . ILE A 1 90 ? 7.378 7.238 1.657 1.00 95.31 90 ILE A C 1
ATOM 744 O O . ILE A 1 90 ? 8.585 7.021 1.515 1.00 95.31 90 ILE A O 1
ATOM 748 N N . CYS A 1 91 ? 6.913 7.930 2.702 1.00 94.19 91 CYS A N 1
ATOM 749 C CA . CYS A 1 91 ? 7.783 8.433 3.767 1.00 94.19 91 CYS A CA 1
ATOM 750 C C . CYS A 1 91 ? 8.470 7.309 4.555 1.00 94.19 91 CYS A C 1
ATOM 752 O O . CYS A 1 91 ? 9.618 7.472 4.974 1.00 94.19 91 CYS A O 1
ATOM 754 N N . TYR A 1 92 ? 7.785 6.186 4.772 1.00 95.25 92 TYR A N 1
ATOM 755 C CA . TYR A 1 92 ? 8.355 4.998 5.391 1.00 95.25 92 TYR A CA 1
ATOM 756 C C . TYR A 1 92 ? 9.414 4.354 4.485 1.00 95.25 92 TYR A C 1
ATOM 758 O O . TYR A 1 92 ? 10.545 4.178 4.935 1.00 95.25 92 TYR A O 1
ATOM 766 N N . LEU A 1 93 ? 9.101 4.083 3.213 1.00 94.62 93 LEU A N 1
ATOM 767 C CA . LEU A 1 93 ? 10.009 3.424 2.265 1.00 94.62 93 LEU A CA 1
ATOM 768 C C . LEU A 1 93 ? 11.308 4.216 2.084 1.00 94.62 93 LEU A C 1
ATOM 770 O O . LEU A 1 93 ? 12.387 3.636 2.094 1.00 94.62 93 LEU A O 1
ATOM 774 N N . ARG A 1 94 ? 11.229 5.552 2.019 1.00 92.25 94 ARG A N 1
ATOM 775 C CA . ARG A 1 94 ? 12.405 6.442 1.958 1.00 92.25 94 ARG A CA 1
ATOM 776 C C . ARG A 1 94 ? 13.373 6.274 3.131 1.00 92.25 94 ARG A C 1
ATOM 778 O O . ARG A 1 94 ? 14.562 6.513 2.970 1.00 92.25 94 ARG A O 1
ATOM 785 N N . LYS A 1 95 ? 12.872 5.903 4.312 1.00 91.38 95 LYS A N 1
ATOM 786 C CA . LYS A 1 95 ? 13.687 5.683 5.520 1.00 91.38 95 LYS A CA 1
ATOM 787 C C . LYS A 1 95 ? 14.207 4.249 5.641 1.00 91.38 95 LYS A C 1
ATOM 789 O O . LYS A 1 95 ? 15.054 4.001 6.488 1.00 91.38 95 LYS A O 1
ATOM 794 N N . HIS A 1 96 ? 13.678 3.326 4.841 1.00 90.38 96 HIS A N 1
ATOM 795 C CA . HIS A 1 96 ? 13.923 1.887 4.954 1.00 90.38 96 HIS A CA 1
ATOM 796 C C . HIS A 1 96 ? 14.400 1.289 3.626 1.00 90.38 96 HIS A C 1
ATOM 798 O O . HIS A 1 96 ? 14.138 0.123 3.342 1.00 90.38 96 HIS A O 1
ATOM 804 N N . GLN A 1 97 ? 15.086 2.083 2.800 1.00 89.00 97 GLN A N 1
ATOM 805 C CA . GLN A 1 97 ? 15.796 1.527 1.657 1.00 89.00 97 GLN A CA 1
ATOM 806 C C . GLN A 1 97 ? 16.926 0.621 2.141 1.00 89.00 97 GLN A C 1
ATOM 808 O O . GLN A 1 97 ? 17.663 0.941 3.073 1.00 89.00 97 GLN A O 1
ATOM 813 N N . THR A 1 98 ? 17.071 -0.503 1.461 1.00 85.50 98 THR A N 1
ATOM 814 C CA . THR A 1 98 ? 18.131 -1.479 1.664 1.00 85.50 98 THR A CA 1
ATOM 815 C C . THR A 1 98 ? 18.850 -1.651 0.340 1.00 85.50 98 THR A C 1
ATOM 817 O O . THR A 1 98 ? 18.254 -2.148 -0.613 1.00 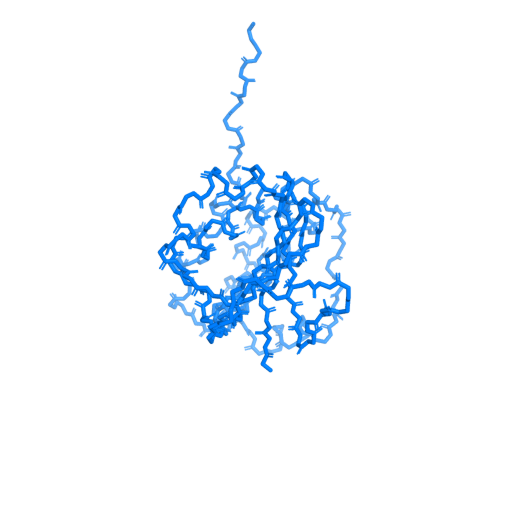85.50 98 THR A O 1
ATOM 820 N N . VAL A 1 99 ? 20.122 -1.264 0.268 1.00 84.25 99 VAL A N 1
ATOM 821 C CA . VAL A 1 99 ? 20.932 -1.464 -0.942 1.00 84.25 99 VAL A CA 1
ATOM 822 C C . VAL A 1 99 ? 21.140 -2.968 -1.132 1.00 84.25 99 VAL A C 1
ATOM 824 O O . VAL A 1 99 ? 21.934 -3.587 -0.427 1.00 84.25 99 VAL A O 1
ATOM 827 N N . SER A 1 100 ? 20.352 -3.574 -2.021 1.00 87.88 100 SER A N 1
ATOM 828 C CA . SER A 1 100 ? 20.276 -5.027 -2.200 1.00 87.88 100 SER A CA 1
ATOM 829 C C . SER A 1 100 ? 19.798 -5.390 -3.604 1.00 87.88 100 SER A C 1
ATOM 831 O O . SER A 1 100 ? 19.173 -4.588 -4.292 1.00 87.88 100 SER A O 1
ATOM 833 N N . TYR A 1 101 ? 20.085 -6.614 -4.042 1.00 87.69 101 TYR A N 1
ATOM 834 C CA . TYR A 1 101 ? 19.571 -7.122 -5.312 1.00 87.69 101 TYR A CA 1
ATOM 835 C C . TYR A 1 101 ? 18.085 -7.480 -5.197 1.00 87.69 101 TYR A C 1
ATOM 837 O O . TYR A 1 101 ? 17.655 -8.035 -4.185 1.00 87.69 101 TYR A O 1
ATOM 845 N N . VAL A 1 102 ? 17.310 -7.235 -6.261 1.00 91.19 102 VAL A N 1
ATOM 846 C CA . VAL A 1 102 ? 15.950 -7.785 -6.349 1.00 91.19 102 VAL A CA 1
ATOM 847 C C . VAL A 1 102 ? 16.027 -9.299 -6.497 1.00 91.19 102 VAL A C 1
ATOM 849 O O . VAL A 1 102 ? 16.543 -9.818 -7.487 1.00 91.19 102 VAL A O 1
ATOM 852 N N . GLU A 1 103 ? 15.448 -10.022 -5.545 1.00 90.75 103 GLU A N 1
ATOM 853 C CA . GLU A 1 103 ? 15.268 -11.462 -5.675 1.00 90.75 103 GLU A CA 1
ATOM 854 C C . GLU A 1 103 ? 14.170 -11.788 -6.699 1.00 90.75 103 GLU A C 1
ATOM 856 O O . GLU A 1 103 ? 13.017 -11.360 -6.577 1.00 90.75 103 GLU A O 1
ATOM 861 N N . ILE A 1 104 ? 14.504 -12.611 -7.694 1.00 91.19 104 ILE A N 1
ATOM 862 C CA . ILE A 1 104 ? 13.548 -13.087 -8.698 1.00 91.19 104 ILE A CA 1
ATOM 863 C C . ILE A 1 104 ? 12.725 -14.234 -8.094 1.00 91.19 104 ILE A C 1
ATOM 865 O O . ILE A 1 104 ? 13.054 -15.412 -8.218 1.00 91.19 104 ILE A O 1
ATOM 869 N N . LYS A 1 105 ? 11.644 -13.871 -7.400 1.00 88.44 105 LYS A N 1
ATOM 870 C CA . LYS A 1 105 ? 10.658 -14.794 -6.809 1.00 88.44 105 LYS A CA 1
ATOM 871 C C . LYS A 1 105 ? 9.295 -14.669 -7.494 1.00 88.44 105 LYS A C 1
ATOM 873 O O . LYS A 1 105 ? 9.059 -13.708 -8.216 1.00 88.44 105 LYS A O 1
ATOM 878 N N . PHE A 1 106 ? 8.404 -15.637 -7.251 1.00 86.25 106 PHE A N 1
ATOM 879 C CA . PHE A 1 106 ? 7.075 -15.844 -7.867 1.00 86.25 106 PHE A CA 1
ATOM 880 C C . PHE A 1 106 ? 6.475 -14.637 -8.616 1.00 86.25 106 PHE A C 1
ATOM 882 O O . PHE A 1 106 ? 6.350 -14.673 -9.839 1.00 86.25 106 PHE A O 1
ATOM 889 N N . TYR A 1 107 ? 6.137 -13.552 -7.910 1.00 92.62 107 TYR A N 1
ATOM 890 C CA . TYR A 1 107 ? 5.472 -12.411 -8.543 1.00 92.62 107 TYR A CA 1
ATOM 891 C C . TYR A 1 107 ? 6.399 -11.577 -9.442 1.00 92.62 107 TYR A C 1
ATOM 893 O O . TYR A 1 107 ? 5.977 -11.125 -10.500 1.00 92.62 107 TYR A O 1
ATOM 901 N N . VAL A 1 108 ? 7.684 -11.449 -9.101 1.00 94.88 108 VAL A N 1
ATOM 902 C CA . VAL A 1 108 ? 8.690 -10.838 -9.987 1.00 94.88 108 VAL A CA 1
ATOM 903 C C . VAL A 1 108 ? 8.853 -11.666 -11.265 1.00 94.88 108 VAL A C 1
ATOM 905 O O . VAL A 1 108 ? 8.873 -11.094 -12.348 1.00 94.88 108 VAL A O 1
ATOM 908 N N . VAL A 1 109 ? 8.877 -13.005 -11.178 1.00 95.12 109 VAL A N 1
ATOM 909 C CA . VAL A 1 109 ? 8.901 -13.884 -12.370 1.00 95.12 109 VAL A CA 1
ATOM 910 C C . VAL A 1 109 ? 7.689 -13.624 -13.264 1.00 95.12 109 VAL A C 1
ATOM 912 O O . VAL A 1 109 ? 7.837 -13.487 -14.479 1.00 95.12 109 VAL A O 1
ATOM 915 N N . HIS A 1 110 ? 6.497 -13.509 -12.673 1.00 94.44 110 HIS A N 1
ATOM 916 C CA . HIS A 1 110 ? 5.278 -13.173 -13.405 1.00 94.44 110 HIS A CA 1
ATOM 917 C C . HIS A 1 110 ? 5.408 -11.824 -14.132 1.00 94.44 110 HIS A C 1
ATOM 919 O O . HIS A 1 110 ? 5.139 -11.749 -15.330 1.00 94.44 110 HIS A O 1
ATOM 925 N N . LEU A 1 111 ? 5.887 -10.781 -13.448 1.00 95.94 111 LEU A N 1
ATOM 926 C CA . LEU A 1 111 ? 6.087 -9.455 -14.042 1.00 95.94 111 LEU A CA 1
ATOM 927 C C . LEU A 1 111 ? 7.129 -9.452 -15.164 1.00 95.94 111 LEU A C 1
ATOM 929 O O . LEU A 1 111 ? 6.933 -8.776 -16.168 1.00 95.94 111 LEU A O 1
ATOM 933 N N . LEU A 1 112 ? 8.210 -10.219 -15.036 1.00 94.69 112 LEU A N 1
ATOM 934 C CA . LEU A 1 112 ? 9.223 -10.330 -16.088 1.00 94.69 112 LEU A CA 1
ATOM 935 C C . LEU A 1 112 ? 8.713 -11.122 -17.302 1.00 94.69 112 LEU A C 1
ATOM 937 O O . LEU A 1 112 ? 9.043 -10.788 -18.436 1.00 94.69 112 LEU A O 1
ATOM 941 N N . THR A 1 113 ? 7.879 -12.139 -17.075 1.00 94.44 113 THR A N 1
ATOM 942 C CA . THR A 1 113 ? 7.340 -13.000 -18.143 1.00 94.44 113 THR A CA 1
ATOM 943 C C . THR A 1 113 ? 6.214 -12.312 -18.911 1.00 94.44 113 THR A C 1
ATOM 945 O O . THR A 1 113 ? 6.174 -12.334 -20.140 1.00 94.44 113 THR A O 1
ATOM 948 N N . TYR A 1 114 ? 5.284 -11.687 -18.189 1.00 94.62 114 TYR A N 1
ATOM 949 C CA . TYR A 1 114 ? 4.047 -11.149 -18.756 1.00 94.62 114 TYR A CA 1
ATOM 950 C C . TYR A 1 114 ? 4.022 -9.620 -18.813 1.00 94.62 114 TYR A C 1
ATOM 952 O O . TYR A 1 114 ? 3.124 -9.046 -19.432 1.00 94.62 114 TYR A O 1
ATOM 960 N N . GLY A 1 115 ? 5.013 -8.948 -18.235 1.00 95.88 115 GLY A N 1
ATOM 961 C CA . GLY A 1 115 ? 5.098 -7.496 -18.187 1.00 95.88 115 GLY A CA 1
ATOM 962 C C . GLY A 1 115 ? 4.157 -6.847 -17.171 1.00 95.88 115 GLY A C 1
ATOM 963 O O . GLY A 1 115 ? 3.296 -7.491 -16.574 1.00 95.88 115 GLY A O 1
ATOM 964 N N . ILE A 1 116 ? 4.308 -5.533 -17.004 1.00 96.88 116 ILE A N 1
ATOM 965 C CA . ILE A 1 116 ? 3.449 -4.708 -16.141 1.00 96.88 116 ILE A CA 1
ATOM 966 C C . ILE A 1 116 ? 2.159 -4.375 -16.897 1.00 96.88 116 ILE A C 1
ATOM 968 O O . ILE A 1 116 ? 2.211 -3.775 -17.977 1.00 96.88 116 ILE A O 1
ATOM 972 N N . ARG A 1 117 ? 0.998 -4.758 -16.347 1.00 94.75 117 ARG A N 1
ATOM 973 C CA . ARG A 1 117 ? -0.306 -4.619 -17.030 1.00 94.75 117 ARG A CA 1
ATOM 974 C C . ARG A 1 117 ? -1.320 -3.806 -16.231 1.00 94.75 117 ARG A C 1
ATOM 976 O O . ARG A 1 117 ? -2.210 -3.195 -16.828 1.00 94.75 117 ARG A O 1
ATOM 983 N N . SER A 1 118 ? -1.169 -3.770 -14.910 1.00 95.75 118 SER A N 1
ATOM 984 C CA . SER A 1 118 ? -2.068 -3.087 -13.982 1.00 95.75 118 SER A CA 1
ATOM 985 C C . SER A 1 118 ? -1.365 -2.009 -13.151 1.00 95.75 118 SER A C 1
ATOM 987 O O . SER A 1 118 ? -0.136 -1.960 -13.050 1.00 95.75 118 SER A O 1
ATOM 989 N N . ARG A 1 119 ? -2.165 -1.144 -12.517 1.00 95.56 119 ARG A N 1
ATOM 990 C CA . ARG A 1 119 ? -1.677 -0.157 -11.544 1.00 95.56 119 ARG A CA 1
ATOM 991 C C . ARG A 1 119 ? -1.025 -0.836 -10.335 1.00 95.56 119 ARG A C 1
ATOM 993 O O . ARG A 1 119 ? 0.028 -0.381 -9.899 1.00 95.56 119 ARG A O 1
ATOM 1000 N N . TYR A 1 120 ? -1.581 -1.962 -9.885 1.00 95.06 120 TYR A N 1
ATOM 1001 C CA . TYR A 1 120 ? -0.998 -2.797 -8.836 1.00 95.06 120 TYR A CA 1
ATOM 1002 C C . TYR A 1 120 ? 0.410 -3.285 -9.214 1.00 95.06 120 TYR A C 1
ATOM 1004 O O . TYR A 1 120 ? 1.350 -3.062 -8.456 1.00 95.06 120 TYR A O 1
ATOM 1012 N N . ASP A 1 121 ? 0.582 -3.875 -10.407 1.00 96.00 121 ASP A N 1
ATOM 1013 C CA . ASP A 1 121 ? 1.891 -4.338 -10.907 1.00 96.00 121 ASP A CA 1
ATOM 1014 C C . ASP A 1 121 ? 2.920 -3.206 -10.912 1.00 96.00 121 ASP A C 1
ATOM 1016 O O . ASP A 1 121 ? 4.053 -3.365 -10.450 1.00 96.00 121 ASP A O 1
ATOM 1020 N N . MET A 1 122 ? 2.504 -2.051 -11.440 1.00 97.06 122 MET A N 1
ATOM 1021 C CA . MET A 1 122 ? 3.347 -0.869 -11.560 1.00 97.06 122 MET A CA 1
ATOM 1022 C C . MET A 1 122 ? 3.790 -0.376 -10.181 1.00 97.06 122 MET A C 1
ATOM 1024 O O . MET A 1 122 ? 4.984 -0.151 -9.973 1.00 97.06 122 MET A O 1
ATOM 1028 N N . GLN A 1 123 ? 2.857 -0.249 -9.233 1.00 96.94 123 GLN A N 1
ATOM 1029 C CA . GLN A 1 123 ? 3.158 0.202 -7.877 1.00 96.94 123 GLN A CA 1
ATOM 1030 C C . GLN A 1 123 ? 4.040 -0.803 -7.128 1.00 96.94 123 GLN A C 1
ATOM 1032 O O . GLN A 1 123 ? 5.034 -0.388 -6.533 1.00 96.94 123 GLN A O 1
ATOM 1037 N N . PHE A 1 124 ? 3.723 -2.102 -7.187 1.00 96.06 124 PHE A N 1
ATOM 1038 C CA . PHE A 1 124 ? 4.525 -3.167 -6.578 1.00 96.06 124 PHE A CA 1
ATOM 1039 C C . PHE A 1 124 ? 5.972 -3.101 -7.046 1.00 96.06 124 PHE A C 1
ATOM 1041 O O . PHE A 1 124 ? 6.890 -2.990 -6.233 1.00 96.06 124 PHE A O 1
ATOM 1048 N N . PHE A 1 125 ? 6.181 -3.138 -8.360 1.00 96.19 125 PHE A N 1
ATOM 1049 C CA . PHE A 1 125 ? 7.522 -3.300 -8.897 1.00 96.19 125 PHE A CA 1
ATOM 1050 C C . PHE A 1 125 ? 8.364 -2.040 -8.732 1.00 96.19 125 PHE A C 1
ATOM 1052 O O . PHE A 1 125 ? 9.537 -2.115 -8.376 1.00 96.19 125 PHE A O 1
ATOM 1059 N N . THR A 1 126 ? 7.741 -0.874 -8.911 1.00 96.69 126 THR A N 1
ATOM 1060 C CA . THR A 1 126 ? 8.4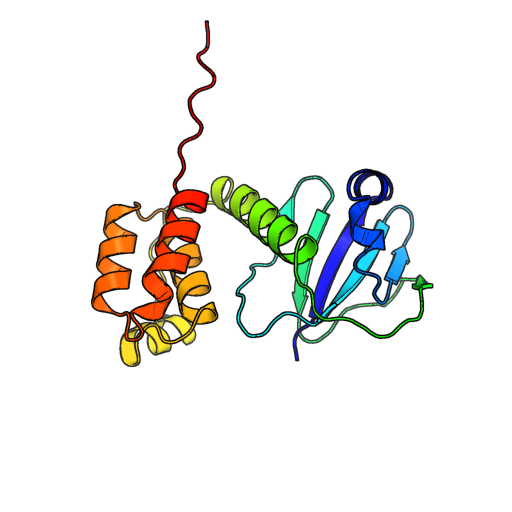00 0.416 -8.700 1.00 96.69 126 THR A CA 1
ATOM 1061 C C . THR A 1 126 ? 8.850 0.581 -7.248 1.00 96.69 126 THR A C 1
ATOM 1063 O O . THR A 1 126 ? 9.997 0.950 -7.005 1.00 96.69 126 THR A O 1
ATOM 1066 N N . LYS A 1 127 ? 7.977 0.276 -6.275 1.00 96.31 127 LYS A N 1
ATOM 1067 C CA . LYS A 1 127 ? 8.318 0.366 -4.847 1.00 96.31 127 LYS A CA 1
ATOM 1068 C C . LYS A 1 127 ? 9.374 -0.669 -4.454 1.00 96.31 127 LYS A C 1
ATOM 1070 O O . LYS A 1 127 ? 10.278 -0.330 -3.700 1.00 96.31 127 LYS A O 1
ATOM 1075 N N . LEU A 1 128 ? 9.305 -1.888 -4.996 1.00 95.50 128 LEU A N 1
ATOM 1076 C CA . LEU A 1 128 ? 10.318 -2.925 -4.783 1.00 95.50 128 LEU A CA 1
ATOM 1077 C C . LEU A 1 128 ? 11.708 -2.456 -5.234 1.00 95.50 128 LEU A C 1
ATOM 1079 O O . LEU A 1 128 ? 12.648 -2.492 -4.445 1.00 95.50 128 LEU A O 1
ATOM 1083 N N . LEU A 1 129 ? 11.828 -1.971 -6.473 1.00 95.69 129 LEU A N 1
ATOM 1084 C CA . LEU A 1 129 ? 13.097 -1.471 -7.010 1.00 95.69 129 LEU A CA 1
ATOM 1085 C C . LEU A 1 129 ? 13.622 -0.278 -6.203 1.00 95.69 129 LEU A C 1
ATOM 1087 O O . LEU A 1 129 ? 14.798 -0.237 -5.848 1.00 95.69 129 LEU A O 1
ATOM 1091 N N . PHE A 1 130 ? 12.745 0.658 -5.842 1.00 95.75 130 PHE A N 1
ATOM 1092 C CA . PHE A 1 130 ? 13.109 1.777 -4.977 1.00 95.75 130 PHE A CA 1
ATOM 1093 C C . PHE A 1 130 ? 13.653 1.310 -3.618 1.00 95.75 130 PHE A C 1
ATOM 1095 O O . PHE A 1 130 ? 14.691 1.789 -3.167 1.00 95.75 130 PHE A O 1
ATOM 1102 N N . CYS A 1 131 ? 12.984 0.353 -2.969 1.00 94.25 131 CYS A N 1
ATOM 1103 C CA . CYS A 1 131 ? 13.429 -0.212 -1.696 1.00 94.25 131 CYS A CA 1
ATOM 1104 C C . CYS A 1 131 ? 14.762 -0.949 -1.801 1.00 94.25 131 CYS A C 1
ATOM 1106 O O . CYS A 1 131 ? 15.531 -0.917 -0.847 1.00 94.25 131 CYS A O 1
ATOM 1108 N N . CYS A 1 132 ? 15.054 -1.564 -2.946 1.00 94.62 132 CYS A N 1
ATOM 1109 C CA . CYS A 1 132 ? 16.341 -2.195 -3.225 1.00 94.62 132 CYS A CA 1
ATOM 1110 C C . CYS A 1 132 ? 17.471 -1.190 -3.540 1.00 94.62 132 CYS A C 1
ATOM 1112 O O . CYS A 1 132 ? 18.625 -1.591 -3.689 1.00 94.62 132 CYS A O 1
ATOM 1114 N N . GLY A 1 133 ? 17.169 0.111 -3.606 1.00 94.06 133 GLY A N 1
ATOM 1115 C CA . GLY A 1 133 ? 18.158 1.176 -3.788 1.00 94.06 133 GLY A CA 1
ATOM 1116 C C . GLY A 1 133 ? 18.502 1.489 -5.245 1.00 94.06 133 GLY A C 1
ATOM 1117 O O . GLY A 1 133 ? 19.501 2.157 -5.493 1.00 94.06 133 GLY A O 1
ATOM 1118 N N . TYR A 1 134 ? 17.697 1.030 -6.208 1.00 95.19 134 TYR A N 1
ATOM 1119 C CA . TYR A 1 134 ? 17.884 1.396 -7.614 1.00 95.19 134 TYR A CA 1
ATOM 1120 C C . TYR A 1 134 ? 17.568 2.878 -7.826 1.00 95.19 134 TYR A C 1
ATOM 1122 O O . TYR A 1 134 ? 16.573 3.394 -7.307 1.00 95.19 134 TYR A O 1
ATOM 1130 N N . ASP A 1 135 ? 18.400 3.561 -8.609 1.00 94.12 135 ASP A N 1
ATOM 1131 C CA . ASP A 1 135 ? 18.199 4.962 -8.961 1.00 94.12 135 ASP A CA 1
ATOM 1132 C C . ASP A 1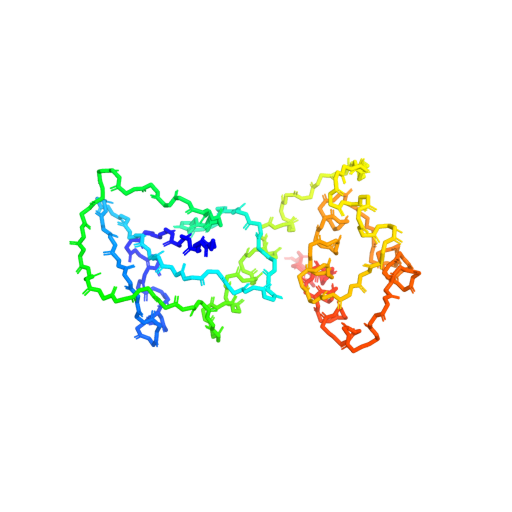 135 ? 17.003 5.151 -9.909 1.00 94.12 135 ASP A C 1
ATOM 1134 O O . ASP A 1 135 ? 16.497 4.212 -10.532 1.00 94.12 135 ASP A O 1
ATOM 1138 N N . GLN A 1 136 ? 16.538 6.396 -10.003 1.00 95.75 136 GLN A N 1
ATOM 1139 C CA . GLN A 1 136 ? 15.332 6.741 -10.745 1.00 95.75 136 GLN A CA 1
ATOM 1140 C C . GLN A 1 136 ? 15.436 6.388 -12.238 1.00 95.75 136 GLN A C 1
ATOM 1142 O O . GLN A 1 136 ? 14.467 5.893 -12.816 1.00 95.75 136 GLN A O 1
ATOM 1147 N N . GLU A 1 137 ? 16.592 6.616 -12.864 1.00 96.12 137 GLU A N 1
ATOM 1148 C CA . GLU A 1 137 ? 16.794 6.367 -14.295 1.00 96.12 137 GLU A CA 1
ATOM 1149 C C . GLU A 1 137 ? 16.754 4.870 -14.592 1.00 96.12 137 GLU A C 1
ATOM 1151 O O . GLU A 1 137 ? 16.058 4.437 -15.517 1.00 96.12 137 GLU A O 1
ATOM 1156 N N . THR A 1 138 ? 17.405 4.065 -13.749 1.00 95.94 138 THR A N 1
ATOM 1157 C CA . THR A 1 138 ? 17.360 2.606 -13.851 1.00 95.94 138 THR A CA 1
ATOM 1158 C C . THR A 1 138 ? 15.927 2.085 -13.745 1.00 95.94 138 THR A C 1
ATOM 1160 O O . THR A 1 138 ? 15.501 1.270 -14.570 1.00 95.94 138 THR A O 1
ATOM 1163 N N . VAL A 1 139 ? 15.136 2.574 -12.783 1.00 97.00 139 VAL A N 1
ATOM 1164 C CA . VAL A 1 139 ? 13.739 2.131 -12.640 1.00 97.00 139 VAL A CA 1
ATOM 1165 C C . VAL A 1 139 ? 12.880 2.553 -13.836 1.00 97.00 139 VAL A C 1
ATOM 1167 O O . VAL A 1 139 ? 12.055 1.759 -14.296 1.00 97.00 139 VAL A O 1
ATOM 1170 N N . ILE A 1 140 ? 13.091 3.751 -14.391 1.00 97.12 140 ILE A N 1
ATOM 1171 C CA . ILE A 1 140 ? 12.428 4.200 -15.628 1.00 97.12 140 ILE A CA 1
ATOM 1172 C C . ILE A 1 140 ? 12.775 3.280 -16.803 1.00 97.12 140 ILE A C 1
ATOM 1174 O O . ILE A 1 140 ? 11.872 2.865 -17.539 1.00 97.12 140 ILE A O 1
ATOM 1178 N N . GLY A 1 141 ? 14.053 2.933 -16.971 1.00 97.38 141 GLY A N 1
ATOM 1179 C CA . GLY A 1 141 ? 14.511 2.038 -18.033 1.00 97.38 141 GLY A CA 1
ATOM 1180 C C . GLY A 1 141 ? 13.879 0.651 -17.926 1.00 97.38 141 GLY A C 1
ATOM 1181 O O . GLY A 1 141 ? 13.309 0.146 -18.895 1.00 97.38 141 GLY A O 1
ATOM 1182 N N . ILE A 1 142 ? 13.895 0.061 -16.727 1.00 95.94 142 ILE A N 1
ATOM 1183 C CA . ILE A 1 142 ? 13.274 -1.243 -16.469 1.00 95.94 142 ILE A CA 1
ATOM 1184 C C . ILE A 1 142 ? 11.769 -1.195 -16.766 1.00 95.94 142 ILE A C 1
ATOM 1186 O O . ILE A 1 142 ? 11.277 -2.030 -17.528 1.00 95.94 142 ILE A O 1
ATOM 1190 N N . TYR A 1 143 ? 11.040 -0.219 -16.210 1.00 96.50 143 TYR A N 1
ATOM 1191 C CA . TYR A 1 143 ? 9.597 -0.074 -16.429 1.00 96.50 143 TYR A CA 1
ATOM 1192 C C . TYR A 1 143 ? 9.260 0.037 -17.920 1.00 96.50 143 TYR A C 1
ATOM 1194 O O . TYR A 1 143 ? 8.367 -0.661 -18.402 1.00 96.50 143 TYR A O 1
ATOM 1202 N N . SER A 1 144 ? 10.004 0.864 -18.658 1.00 95.44 144 SER A N 1
ATOM 1203 C CA . SER A 1 144 ? 9.780 1.099 -20.089 1.00 95.44 144 SER A CA 1
ATOM 1204 C C . SER A 1 144 ? 9.967 -0.168 -20.927 1.00 95.44 144 SER A C 1
ATOM 1206 O O . SER A 1 144 ? 9.245 -0.368 -21.900 1.00 95.44 144 SER A O 1
ATOM 1208 N N . ASN A 1 145 ? 10.879 -1.056 -20.521 1.00 96.00 145 ASN A N 1
ATOM 1209 C CA . ASN A 1 145 ? 11.139 -2.315 -21.221 1.00 96.00 145 ASN A CA 1
ATOM 1210 C C . ASN A 1 145 ? 10.058 -3.380 -20.979 1.00 96.00 145 ASN A C 1
ATOM 1212 O O . ASN A 1 145 ? 9.763 -4.179 -21.872 1.00 96.00 145 ASN A O 1
ATOM 1216 N N . ILE A 1 146 ? 9.468 -3.419 -19.780 1.00 95.75 146 ILE A N 1
ATOM 1217 C CA . ILE A 1 146 ? 8.550 -4.503 -19.395 1.00 95.75 146 ILE A CA 1
ATOM 1218 C C . ILE A 1 146 ? 7.075 -4.094 -19.378 1.00 95.75 146 ILE A C 1
ATOM 1220 O O . ILE A 1 146 ? 6.205 -4.965 -19.324 1.00 95.75 146 ILE A O 1
ATOM 1224 N N . THR A 1 147 ? 6.752 -2.801 -19.425 1.00 95.81 147 THR A N 1
ATOM 1225 C CA . THR A 1 147 ? 5.357 -2.350 -19.454 1.00 95.81 147 THR A CA 1
ATOM 1226 C C . THR A 1 147 ? 4.642 -2.798 -20.727 1.00 95.81 147 THR A C 1
ATOM 1228 O O . THR A 1 147 ? 5.180 -2.739 -21.833 1.00 95.81 147 THR A O 1
ATOM 1231 N N . LYS A 1 148 ? 3.403 -3.273 -20.574 1.00 93.25 148 LYS A N 1
ATOM 1232 C CA . LYS A 1 148 ? 2.503 -3.634 -21.684 1.00 93.25 148 LYS A CA 1
ATOM 1233 C C . LYS A 1 148 ? 1.290 -2.713 -21.766 1.00 93.25 148 LYS A C 1
ATOM 1235 O O . LYS A 1 148 ? 0.455 -2.883 -22.649 1.00 93.25 148 LYS A O 1
ATOM 1240 N N . ASN A 1 149 ? 1.178 -1.753 -20.848 1.00 90.69 149 ASN A N 1
ATOM 1241 C CA . ASN A 1 149 ? 0.056 -0.833 -20.761 1.00 90.69 149 ASN A CA 1
ATOM 1242 C C . ASN A 1 149 ? 0.561 0.606 -20.615 1.00 90.69 149 ASN A C 1
ATOM 1244 O O . ASN A 1 149 ? 0.860 1.081 -19.521 1.00 90.69 149 ASN A O 1
ATOM 1248 N N . THR A 1 150 ? 0.609 1.325 -21.734 1.00 89.38 150 THR A N 1
ATOM 1249 C CA . THR A 1 150 ? 1.095 2.712 -21.796 1.00 89.38 150 THR A CA 1
ATOM 1250 C C . THR A 1 150 ? 0.204 3.707 -21.053 1.00 89.38 150 THR A C 1
ATOM 1252 O O . THR A 1 150 ? 0.653 4.805 -20.732 1.00 89.38 150 THR A O 1
ATOM 1255 N N . ARG A 1 151 ? -1.039 3.338 -20.709 1.00 93.81 151 ARG A N 1
ATOM 1256 C CA . ARG A 1 151 ? -1.932 4.197 -19.912 1.00 93.81 151 ARG A CA 1
ATOM 1257 C C . ARG A 1 151 ? -1.425 4.390 -18.480 1.00 93.81 151 ARG A C 1
ATOM 1259 O O . ARG A 1 151 ? -1.797 5.366 -17.841 1.00 93.81 151 ARG A O 1
ATOM 1266 N N . LEU A 1 152 ? -0.548 3.504 -18.003 1.00 95.19 152 LEU A N 1
ATOM 1267 C CA . LEU A 1 152 ? 0.049 3.570 -16.668 1.00 95.19 152 LEU A CA 1
ATOM 1268 C C . LEU A 1 152 ? 1.178 4.605 -16.558 1.00 95.19 152 LEU A C 1
ATOM 1270 O O . LEU A 1 152 ? 1.607 4.914 -15.451 1.00 95.19 152 LEU A O 1
ATOM 1274 N N . SER A 1 153 ? 1.665 5.162 -17.674 1.00 94.62 153 SER A N 1
ATOM 1275 C CA . SER A 1 153 ? 2.834 6.053 -17.673 1.00 94.62 153 SER A CA 1
ATOM 1276 C C . SER A 1 153 ? 2.643 7.301 -16.812 1.00 94.62 153 SER A C 1
ATOM 1278 O O . SER A 1 153 ? 3.585 7.729 -16.151 1.00 94.62 153 SER A O 1
ATOM 1280 N N . ARG A 1 154 ? 1.430 7.870 -16.771 1.00 95.38 154 ARG A N 1
ATOM 1281 C CA . ARG A 1 154 ? 1.143 9.037 -15.924 1.00 95.38 154 ARG A CA 1
ATOM 1282 C C . ARG A 1 154 ? 1.280 8.689 -14.441 1.00 95.38 154 ARG A C 1
ATOM 1284 O O . ARG A 1 154 ? 2.016 9.366 -13.730 1.00 95.38 154 ARG A O 1
ATOM 1291 N N . ASP A 1 155 ? 0.627 7.613 -14.011 1.00 94.81 155 ASP A N 1
ATOM 1292 C CA . ASP A 1 155 ? 0.660 7.146 -12.622 1.00 94.81 155 ASP A CA 1
ATOM 1293 C C . ASP A 1 155 ? 2.075 6.735 -12.205 1.00 94.81 155 ASP A C 1
ATOM 1295 O O . ASP A 1 155 ? 2.514 7.043 -11.097 1.00 94.81 155 ASP A O 1
ATOM 1299 N N . PHE A 1 156 ? 2.814 6.097 -13.117 1.00 97.19 156 PHE A N 1
ATOM 1300 C CA . PHE A 1 156 ? 4.216 5.750 -12.923 1.00 97.19 156 PHE A CA 1
ATOM 1301 C C . PHE A 1 156 ? 5.076 6.992 -12.680 1.00 97.19 156 PHE A C 1
ATOM 1303 O O . PHE A 1 156 ? 5.780 7.051 -11.676 1.00 97.19 156 PHE A O 1
ATOM 1310 N N . ILE A 1 157 ? 4.982 8.017 -13.535 1.00 96.19 157 ILE A N 1
ATOM 1311 C CA . ILE A 1 157 ? 5.742 9.268 -13.372 1.00 9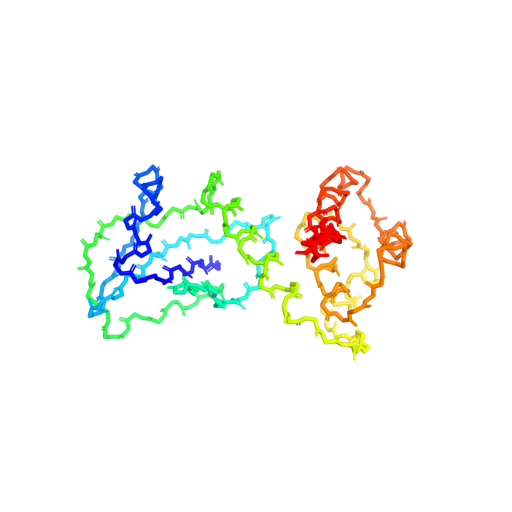6.19 157 ILE A CA 1
ATOM 1312 C C . ILE A 1 157 ? 5.386 9.956 -12.047 1.00 96.19 157 ILE A C 1
ATOM 1314 O O . ILE A 1 157 ? 6.277 10.434 -11.343 1.00 96.19 157 ILE A O 1
ATOM 1318 N N . THR A 1 158 ? 4.105 9.983 -11.668 1.00 95.88 158 THR A N 1
ATOM 1319 C CA . THR A 1 158 ? 3.679 10.544 -10.378 1.00 95.88 158 THR A CA 1
ATOM 1320 C C . THR A 1 158 ? 4.285 9.781 -9.200 1.00 95.88 158 THR A C 1
ATOM 1322 O O . THR A 1 158 ? 4.813 10.409 -8.280 1.00 95.88 158 THR A O 1
ATOM 1325 N N . LEU A 1 159 ? 4.262 8.446 -9.226 1.00 96.25 159 LEU A N 1
ATOM 1326 C CA . LEU A 1 159 ? 4.869 7.627 -8.177 1.00 96.25 159 LEU A CA 1
ATOM 1327 C C . LEU A 1 159 ? 6.389 7.823 -8.111 1.00 96.25 159 LEU A C 1
ATOM 1329 O O . LEU A 1 159 ? 6.928 8.012 -7.024 1.00 96.25 159 LEU A O 1
ATOM 1333 N N . GLN A 1 160 ? 7.067 7.838 -9.259 1.00 95.94 160 GLN A N 1
ATOM 1334 C CA . GLN A 1 160 ? 8.503 8.107 -9.369 1.00 95.94 160 GLN A CA 1
ATOM 1335 C C . GLN A 1 160 ? 8.865 9.449 -8.732 1.00 95.94 160 GLN A C 1
ATOM 1337 O O . GLN A 1 160 ? 9.736 9.509 -7.867 1.00 95.94 160 GLN A O 1
ATOM 1342 N N . ALA A 1 161 ? 8.140 10.515 -9.081 1.00 94.75 161 ALA A N 1
ATOM 1343 C CA . ALA A 1 161 ? 8.350 11.829 -8.488 1.00 94.75 161 ALA A CA 1
ATOM 1344 C C . ALA A 1 161 ? 8.157 11.795 -6.965 1.00 94.75 161 ALA A C 1
ATOM 1346 O O . ALA A 1 161 ? 8.984 12.331 -6.231 1.00 94.75 161 ALA A O 1
ATOM 1347 N N . LYS A 1 162 ? 7.108 11.125 -6.468 1.00 94.50 162 LYS A N 1
ATOM 1348 C CA . LYS A 1 162 ? 6.871 10.997 -5.024 1.00 94.50 162 LYS A CA 1
ATOM 1349 C C . LYS A 1 162 ? 7.940 10.169 -4.307 1.00 94.50 162 LYS A C 1
ATOM 1351 O O . LYS A 1 162 ? 8.226 10.474 -3.160 1.00 94.50 162 LYS A O 1
ATOM 1356 N N . LEU A 1 163 ? 8.525 9.147 -4.927 1.00 95.12 163 LEU A N 1
ATOM 1357 C CA . LEU A 1 163 ? 9.555 8.307 -4.303 1.00 95.12 163 LEU A CA 1
ATOM 1358 C C . LEU A 1 163 ? 10.924 8.998 -4.300 1.00 95.12 163 LEU A C 1
ATOM 1360 O O . LEU A 1 163 ? 11.546 9.136 -3.244 1.00 95.12 163 LEU A O 1
ATOM 1364 N N . TYR A 1 164 ? 11.345 9.502 -5.460 1.00 93.75 164 TYR A N 1
ATOM 1365 C CA . TYR A 1 164 ? 12.693 10.020 -5.714 1.00 93.75 164 TYR A CA 1
ATOM 1366 C C . TYR A 1 164 ? 12.848 11.528 -5.519 1.00 93.75 164 TYR A C 1
ATOM 1368 O O . TYR A 1 164 ? 13.958 12.036 -5.649 1.00 93.75 164 TYR A O 1
ATOM 1376 N N . GLN A 1 165 ? 11.782 12.258 -5.170 1.00 86.81 165 GLN A N 1
ATOM 1377 C CA . GLN A 1 165 ? 11.909 13.653 -4.740 1.00 86.81 165 GLN A CA 1
ATOM 1378 C C . GLN A 1 165 ? 12.975 13.750 -3.639 1.00 86.81 165 GLN A C 1
ATOM 1380 O O . GLN A 1 165 ? 12.788 13.262 -2.520 1.00 86.81 165 GLN A O 1
ATOM 1385 N N . THR A 1 166 ? 14.097 14.381 -3.967 1.00 58.62 166 THR A N 1
ATOM 1386 C CA . THR A 1 166 ? 15.107 14.787 -3.001 1.00 58.62 166 THR A CA 1
ATOM 1387 C C . THR A 1 166 ? 14.441 15.738 -2.015 1.00 58.62 166 THR A C 1
ATOM 1389 O O . THR A 1 166 ? 13.699 16.642 -2.411 1.00 58.62 166 THR A O 1
ATOM 1392 N N . LYS A 1 167 ? 14.694 15.564 -0.710 1.00 47.12 167 LYS A N 1
ATOM 1393 C CA . LYS A 1 167 ? 14.484 16.674 0.222 1.00 47.12 167 LYS A CA 1
ATOM 1394 C C . LYS A 1 167 ? 15.283 17.842 -0.356 1.00 47.12 167 LYS A C 1
ATOM 1396 O O . LYS A 1 167 ? 16.509 17.761 -0.389 1.00 47.12 167 LYS A O 1
ATOM 1401 N N . LYS A 1 168 ? 14.618 18.897 -0.842 1.00 37.31 168 LYS A N 1
ATOM 1402 C CA . LYS A 1 168 ? 15.281 20.198 -0.973 1.00 37.31 168 LYS A CA 1
ATOM 1403 C C . LYS A 1 168 ? 15.915 20.451 0.388 1.00 37.31 168 LYS A C 1
ATOM 1405 O O . LYS A 1 168 ? 15.209 20.377 1.393 1.00 37.31 168 LYS A O 1
ATOM 1410 N N . GLY A 1 169 ? 17.240 20.565 0.398 1.00 35.09 169 GLY A N 1
ATOM 1411 C CA . GLY A 1 169 ? 18.034 20.569 1.612 1.00 35.09 169 GLY A CA 1
ATOM 1412 C C . GLY A 1 169 ? 17.443 21.518 2.642 1.00 35.09 169 GLY A C 1
ATOM 1413 O O . GLY A 1 169 ? 17.091 22.656 2.330 1.00 35.09 169 GLY A O 1
ATOM 1414 N N . THR A 1 170 ? 17.363 21.049 3.881 1.00 34.75 170 THR A N 1
ATOM 1415 C CA . THR A 1 170 ? 17.608 21.942 5.004 1.00 34.75 170 THR A CA 1
ATOM 1416 C C . THR A 1 170 ? 19.013 22.480 4.748 1.00 34.75 170 THR A C 1
ATOM 1418 O O . THR A 1 170 ? 19.992 21.766 4.946 1.00 34.75 170 THR A O 1
ATOM 1421 N N . HIS A 1 171 ? 19.110 23.666 4.148 1.00 34.91 171 HIS A N 1
ATOM 1422 C CA . HIS A 1 171 ? 20.355 24.409 4.142 1.00 34.91 171 HIS A CA 1
ATOM 1423 C C . HIS A 1 171 ? 20.662 24.688 5.609 1.00 34.91 171 HIS A C 1
ATOM 1425 O O . HIS A 1 171 ? 19.961 25.461 6.258 1.00 34.91 171 HIS A O 1
ATOM 1431 N N . GLU A 1 172 ? 21.644 23.966 6.138 1.00 37.50 172 GLU A N 1
ATOM 1432 C CA . GLU A 1 172 ? 22.368 24.392 7.322 1.00 37.50 172 GLU A CA 1
ATOM 1433 C C . GLU A 1 172 ? 23.030 25.730 6.964 1.00 37.50 172 GLU A C 1
ATOM 1435 O O . GLU A 1 172 ? 23.879 25.808 6.071 1.00 37.50 172 GLU A O 1
ATOM 1440 N N . HIS A 1 173 ? 22.551 26.786 7.613 1.00 36.66 173 HIS A N 1
ATOM 1441 C CA . HIS A 1 173 ? 23.239 28.057 7.785 1.00 36.66 173 HIS A CA 1
ATOM 1442 C C . HIS A 1 173 ? 23.403 28.275 9.283 1.00 36.66 173 HIS A C 1
ATOM 1444 O O . HIS A 1 173 ? 22.415 28.018 10.012 1.00 36.66 173 HIS A O 1
#

Organism: Streptococcus pyogenes (NCBI:txid1314)

Sequence (173 aa):
MDYLEVTMTKDCVKIFNFLYKYPTKAYQKDEYFKLLYMHPLDSFLTSFSLSGIRVKVTDKPVLAGWKLVRDIEVRIATGELLEMIEELEICYLRKHQTVSYVEIKFYVVHLLTYGIRSRYDMQFFTKLLFCCGYDQETVIGIYSNITKNTRLSRDFITLQAKLYQTKKGTHEH

pLDDT: mean 90.91, std 11.92, range [34.75, 97.38]

Radius of gyration: 17.75 Å; chains: 1; bounding box: 44×44×47 Å

Foldseek 3Di:
DKKKKKKAFQVVCVVPVVCVVVDFWWWDADRMIIGIAHEDPQADADFDDDDRITIDIGPDDDCVRTHGDDDDHHYHQDDPRVVVRLLRRLVGLLVQADQADDDCDDVNVVCQVQNQEGSHSLNVVLSSCLSNPHDLVVSVVVNVVRHPDPVCVVVNVVVSCSNRVDPPDPPDD

Secondary structure (DSSP, 8-state):
--EEEEEEEHHHHHH-GGGGGS---EEEETTEEEEEEEPPTT-----EEETTEEEEEESS---TTPEEEE-----B--HHHHHHHHHHHHHHHHHS----PPP--HHHHHHHHH-B-SHHHHHHHHHHHHHTT--HHHHHHHHHHHBS-GGGHHHHHHHHHHHH---------